Protein AF-A0A7C9QSP2-F1 (afdb_monomer)

Structure (mmCIF, N/CA/C/O backbone):
data_AF-A0A7C9QSP2-F1
#
_entry.id   AF-A0A7C9QSP2-F1
#
loop_
_atom_site.group_PDB
_atom_site.id
_atom_site.type_symbol
_atom_site.label_atom_id
_atom_site.label_alt_id
_atom_site.label_comp_id
_atom_site.label_asym_id
_atom_site.label_entity_id
_atom_site.label_seq_id
_atom_site.pdbx_PDB_ins_code
_atom_site.Cartn_x
_atom_site.Cartn_y
_atom_site.Cartn_z
_atom_site.occupancy
_atom_site.B_iso_or_equiv
_atom_site.auth_seq_id
_atom_site.auth_comp_id
_atom_site.auth_asym_id
_atom_site.auth_atom_id
_atom_site.pdbx_PDB_model_num
ATOM 1 N N . MET A 1 1 ? 51.782 12.377 -14.685 1.00 37.19 1 MET A N 1
ATOM 2 C CA . MET A 1 1 ? 50.407 12.790 -15.043 1.00 37.19 1 MET A CA 1
ATOM 3 C C . MET A 1 1 ? 49.720 11.581 -15.657 1.00 37.19 1 MET A C 1
ATOM 5 O O . MET A 1 1 ? 50.001 11.234 -16.796 1.00 37.19 1 MET A O 1
ATOM 9 N N . THR A 1 2 ? 48.961 10.832 -14.861 1.00 49.22 2 THR A N 1
ATOM 10 C CA . THR A 1 2 ? 48.316 9.584 -15.286 1.00 49.22 2 THR A CA 1
ATOM 11 C C . THR A 1 2 ? 47.031 9.912 -16.044 1.00 49.22 2 THR A C 1
ATOM 13 O O . THR A 1 2 ? 46.084 10.435 -15.470 1.00 49.22 2 THR A O 1
ATOM 16 N N . ASN A 1 3 ? 47.013 9.624 -17.348 1.00 54.44 3 ASN A N 1
ATOM 17 C CA . ASN A 1 3 ? 45.821 9.705 -18.192 1.00 54.44 3 ASN A CA 1
ATOM 18 C C . ASN A 1 3 ? 44.814 8.630 -17.755 1.00 54.44 3 ASN A C 1
ATOM 20 O O . ASN A 1 3 ? 44.816 7.510 -18.271 1.00 54.44 3 ASN A O 1
ATOM 24 N N . SER A 1 4 ? 43.969 8.940 -16.777 1.00 61.06 4 SER A N 1
ATOM 25 C CA . SER A 1 4 ? 42.828 8.107 -16.410 1.00 61.06 4 SER A CA 1
ATOM 26 C C . SER A 1 4 ? 41.816 8.147 -17.554 1.00 61.06 4 SER A C 1
ATOM 28 O O . SER A 1 4 ? 41.111 9.131 -17.734 1.00 61.06 4 SER A O 1
ATOM 30 N N . LYS A 1 5 ? 41.765 7.075 -18.358 1.00 70.81 5 LYS A N 1
ATOM 31 C CA . LYS A 1 5 ? 40.786 6.895 -19.443 1.00 70.81 5 LYS A CA 1
ATOM 32 C C . LYS A 1 5 ? 39.370 6.870 -18.842 1.00 70.81 5 LYS A C 1
ATOM 34 O O . LYS A 1 5 ? 38.995 5.845 -18.269 1.00 70.81 5 LYS A O 1
ATOM 39 N N . PRO A 1 6 ? 38.572 7.948 -18.968 1.00 68.25 6 PRO A N 1
ATOM 40 C CA . PRO A 1 6 ? 37.285 8.078 -18.272 1.00 68.25 6 PRO A CA 1
ATOM 41 C C . PRO A 1 6 ? 36.263 7.040 -18.756 1.00 68.25 6 PRO A C 1
ATOM 43 O O . PRO A 1 6 ? 35.444 6.552 -17.986 1.00 68.25 6 PRO A O 1
ATOM 46 N N . TRP A 1 7 ? 36.400 6.611 -20.012 1.00 73.25 7 TRP A N 1
ATOM 47 C CA . TRP A 1 7 ? 35.693 5.484 -20.622 1.00 73.25 7 TRP A CA 1
ATOM 48 C C . TRP A 1 7 ? 35.791 4.186 -19.805 1.00 73.25 7 TRP A C 1
ATOM 50 O O . TRP A 1 7 ? 34.812 3.457 -19.687 1.00 73.25 7 TRP A O 1
ATOM 60 N N . LEU A 1 8 ? 36.959 3.891 -19.221 1.00 76.44 8 LEU A N 1
ATOM 61 C CA . LEU A 1 8 ? 37.173 2.625 -18.519 1.00 76.44 8 LEU A CA 1
ATOM 62 C C . LEU A 1 8 ? 36.373 2.604 -17.211 1.00 76.44 8 LEU A C 1
ATOM 64 O O . LEU A 1 8 ? 35.798 1.586 -16.845 1.00 76.44 8 LEU A O 1
ATOM 68 N N . TRP A 1 9 ? 36.286 3.757 -16.548 1.00 76.94 9 TRP A N 1
ATOM 69 C CA . TRP A 1 9 ? 35.485 3.939 -15.341 1.00 76.94 9 TRP A CA 1
ATOM 70 C C . TRP A 1 9 ? 33.985 3.923 -15.629 1.00 76.94 9 TRP A C 1
ATOM 72 O O . TRP A 1 9 ? 33.235 3.368 -14.835 1.00 76.94 9 TRP A O 1
ATOM 82 N N . LEU A 1 10 ? 33.550 4.445 -16.779 1.00 75.00 10 LEU A N 1
ATOM 83 C CA . LEU A 1 10 ? 32.158 4.329 -17.227 1.00 75.00 10 LEU A CA 1
ATOM 84 C C . LEU A 1 10 ? 31.770 2.873 -17.519 1.00 75.00 10 LEU A C 1
ATOM 86 O O . LEU A 1 10 ? 30.674 2.455 -17.152 1.00 75.00 10 LEU A O 1
ATOM 90 N N . LEU A 1 11 ? 32.673 2.079 -18.102 1.00 77.62 11 LEU A N 1
ATOM 91 C CA . LEU A 1 11 ? 32.447 0.645 -18.314 1.00 77.62 11 LEU A CA 1
ATOM 92 C C . LEU A 1 11 ? 32.373 -0.129 -16.997 1.00 77.62 11 LEU A C 1
ATOM 94 O O . LEU A 1 11 ? 31.484 -0.958 -16.828 1.00 77.62 11 LEU A O 1
ATOM 98 N N . VAL A 1 12 ? 33.265 0.159 -16.049 1.00 74.94 12 VAL A N 1
ATOM 99 C CA . VAL A 1 12 ? 33.238 -0.473 -14.721 1.00 74.94 12 VAL A CA 1
ATOM 100 C C . VAL A 1 12 ? 31.977 -0.076 -13.954 1.00 74.94 12 VAL A C 1
ATOM 102 O O . VAL A 1 12 ? 31.340 -0.937 -13.355 1.00 74.94 12 VAL A O 1
ATOM 105 N N . ALA A 1 13 ? 31.575 1.196 -14.013 1.00 70.81 13 ALA A N 1
ATOM 106 C CA . ALA A 1 13 ? 30.340 1.666 -13.397 1.00 70.81 13 ALA A CA 1
ATOM 107 C C . ALA A 1 13 ? 29.108 1.005 -14.032 1.00 70.81 13 ALA A C 1
ATOM 109 O O . ALA A 1 13 ? 28.246 0.520 -13.307 1.00 70.81 13 ALA A O 1
ATOM 110 N N . SER A 1 14 ? 29.051 0.910 -15.364 1.00 72.75 14 SER A N 1
ATOM 111 C CA . SER A 1 14 ? 27.970 0.229 -16.086 1.00 72.75 14 SER A CA 1
ATOM 112 C C . SER A 1 14 ? 27.906 -1.261 -15.749 1.00 72.75 14 SER A C 1
ATOM 114 O O . SER A 1 14 ? 26.828 -1.787 -15.477 1.00 72.75 14 SER A O 1
ATOM 116 N N . LEU A 1 15 ? 29.050 -1.945 -15.693 1.00 79.81 15 LEU A N 1
ATOM 117 C CA . LEU A 1 15 ? 29.112 -3.359 -15.332 1.00 79.81 15 LEU A CA 1
ATOM 118 C C . LEU A 1 15 ? 28.679 -3.584 -13.879 1.00 79.81 15 LEU A C 1
ATOM 120 O O . LEU A 1 15 ? 27.879 -4.475 -13.614 1.00 79.81 15 LEU A O 1
ATOM 124 N N . ALA A 1 16 ? 29.149 -2.754 -12.946 1.00 74.00 16 ALA A N 1
ATOM 125 C CA . ALA A 1 16 ? 28.746 -2.823 -11.545 1.00 74.00 16 ALA A CA 1
ATOM 126 C C . ALA A 1 16 ? 27.243 -2.567 -11.378 1.00 74.00 16 ALA A C 1
ATOM 128 O O . ALA A 1 16 ? 26.588 -3.262 -10.606 1.00 74.00 16 ALA A O 1
ATOM 129 N N . PHE A 1 17 ? 26.684 -1.623 -12.138 1.00 78.31 17 PHE A N 1
ATOM 130 C CA . PHE A 1 17 ? 25.254 -1.332 -12.128 1.00 78.31 17 PHE A CA 1
ATOM 131 C C . PHE A 1 17 ? 24.435 -2.499 -12.689 1.00 78.31 17 PHE A C 1
ATOM 133 O O . PHE A 1 17 ? 23.441 -2.890 -12.086 1.00 78.31 17 PHE A O 1
ATOM 140 N N . ASN A 1 18 ? 24.889 -3.123 -13.778 1.00 80.06 18 ASN A N 1
ATOM 141 C CA . ASN A 1 18 ? 24.250 -4.310 -14.346 1.00 80.06 18 ASN A CA 1
ATOM 142 C C . ASN A 1 18 ? 24.323 -5.520 -13.406 1.00 80.06 18 ASN A C 1
ATOM 144 O O . ASN A 1 18 ? 23.332 -6.223 -13.241 1.00 80.06 18 ASN A O 1
ATOM 148 N N . VAL A 1 19 ? 25.459 -5.747 -12.739 1.00 78.19 19 VAL A N 1
ATOM 149 C CA . VAL A 1 19 ? 25.600 -6.819 -11.738 1.00 78.19 19 VAL A CA 1
ATOM 150 C C . VAL A 1 19 ? 24.740 -6.531 -10.508 1.00 78.19 19 VAL A C 1
ATOM 152 O O . VAL A 1 19 ? 24.109 -7.442 -9.980 1.00 78.19 19 VAL A O 1
ATOM 155 N N . TYR A 1 20 ? 24.657 -5.271 -10.076 1.00 76.12 20 TYR A N 1
ATOM 156 C CA . TYR A 1 20 ? 23.794 -4.852 -8.975 1.00 76.12 20 TYR A CA 1
ATOM 157 C C . TYR A 1 20 ? 22.315 -5.076 -9.307 1.00 76.12 20 TYR A C 1
ATOM 159 O O . TYR A 1 20 ? 21.611 -5.725 -8.538 1.00 76.12 20 TYR A O 1
ATOM 167 N N . PHE A 1 21 ? 21.856 -4.630 -10.479 1.00 72.31 21 PHE A N 1
ATOM 168 C CA . PHE A 1 21 ? 20.492 -4.884 -10.941 1.00 72.31 21 PHE A CA 1
ATOM 169 C C . PHE A 1 21 ? 20.228 -6.378 -11.135 1.00 72.31 21 PHE A C 1
ATOM 171 O O . PHE A 1 21 ? 19.206 -6.873 -10.670 1.00 72.31 21 PHE A O 1
ATOM 178 N N . GLY A 1 22 ? 21.169 -7.120 -11.719 1.00 67.50 22 GLY A N 1
ATOM 179 C CA . GLY A 1 22 ? 21.087 -8.572 -11.862 1.00 67.50 22 GLY A CA 1
ATOM 180 C C . GLY A 1 22 ? 20.987 -9.300 -10.520 1.00 67.50 22 GLY A C 1
ATOM 181 O O . GLY A 1 22 ? 20.214 -10.245 -10.396 1.00 67.50 22 GLY A O 1
ATOM 182 N N . ALA A 1 23 ? 21.695 -8.839 -9.487 1.00 65.75 23 ALA A N 1
ATOM 183 C CA . ALA A 1 23 ? 21.629 -9.400 -8.139 1.00 65.75 23 ALA A CA 1
ATOM 184 C C . ALA A 1 23 ? 20.333 -9.024 -7.403 1.00 65.75 23 ALA A C 1
ATOM 186 O O . ALA A 1 23 ? 19.737 -9.872 -6.740 1.00 65.75 23 ALA A O 1
ATOM 187 N N . VAL A 1 24 ? 19.851 -7.785 -7.535 1.00 64.25 24 VAL A N 1
ATOM 188 C CA . VAL A 1 24 ? 18.575 -7.342 -6.943 1.00 64.25 24 VAL A CA 1
ATOM 189 C C . VAL A 1 24 ? 17.394 -8.064 -7.597 1.00 64.25 24 VAL A C 1
ATOM 191 O O . VAL A 1 24 ? 16.542 -8.614 -6.906 1.00 64.25 24 VAL A O 1
ATOM 194 N N . VAL A 1 25 ? 17.376 -8.148 -8.927 1.00 63.84 25 VAL A N 1
ATOM 195 C CA . VAL A 1 25 ? 16.364 -8.902 -9.680 1.00 63.84 25 VAL A CA 1
ATOM 196 C C . VAL A 1 25 ? 16.504 -10.395 -9.396 1.00 63.84 25 VAL A C 1
ATOM 198 O O . VAL A 1 25 ? 15.514 -11.054 -9.104 1.00 63.84 25 VAL A O 1
ATOM 201 N N . GLY A 1 26 ? 17.720 -10.939 -9.389 1.00 56.12 26 GLY A N 1
ATOM 202 C CA . GLY A 1 26 ? 17.955 -12.354 -9.119 1.00 56.12 26 GLY A CA 1
ATOM 203 C C . GLY A 1 26 ? 17.517 -12.781 -7.717 1.00 56.12 26 GLY A C 1
ATOM 204 O O . GLY A 1 26 ? 16.875 -13.815 -7.563 1.00 56.12 26 GLY A O 1
ATOM 205 N N . THR A 1 27 ? 17.766 -11.960 -6.697 1.00 57.66 27 THR A N 1
ATOM 206 C CA . THR A 1 27 ? 17.276 -12.222 -5.331 1.00 57.66 27 THR A CA 1
ATOM 207 C C . THR A 1 27 ? 15.760 -12.074 -5.194 1.00 57.66 27 THR A C 1
ATOM 209 O O . THR A 1 27 ? 15.172 -12.692 -4.305 1.00 57.66 27 THR A O 1
ATOM 212 N N . HIS A 1 28 ? 15.114 -11.314 -6.081 1.00 51.81 28 HIS A N 1
ATOM 213 C CA . HIS A 1 28 ? 13.660 -11.184 -6.115 1.00 51.81 28 HIS A CA 1
ATOM 214 C C . HIS A 1 28 ? 12.978 -12.310 -6.917 1.00 51.81 28 HIS A C 1
ATOM 216 O O . HIS A 1 28 ? 11.930 -12.795 -6.504 1.00 51.81 28 HIS A O 1
ATOM 222 N N . PHE A 1 29 ? 13.588 -12.769 -8.018 1.00 49.41 29 PHE A N 1
ATOM 223 C CA . PHE A 1 29 ? 13.000 -13.737 -8.956 1.00 49.41 29 PHE A CA 1
ATOM 224 C C . PHE A 1 29 ? 13.421 -15.197 -8.734 1.00 49.41 29 PHE A C 1
ATOM 226 O O . PHE A 1 29 ? 12.628 -16.089 -9.019 1.00 49.41 29 PHE A O 1
ATOM 233 N N . PHE A 1 30 ? 14.628 -15.480 -8.227 1.00 45.19 30 PHE A N 1
ATOM 234 C CA . PHE A 1 30 ? 15.082 -16.858 -7.952 1.00 45.19 30 PHE A CA 1
ATOM 235 C C . PHE A 1 30 ? 14.749 -17.336 -6.533 1.00 45.19 30 PHE A C 1
ATOM 237 O O . PHE A 1 30 ? 15.264 -18.354 -6.071 1.00 45.19 30 PHE A O 1
ATOM 244 N N . ARG A 1 31 ? 13.856 -16.629 -5.833 1.00 44.56 31 ARG A N 1
ATOM 245 C CA . ARG A 1 31 ? 13.230 -17.147 -4.618 1.00 44.56 31 ARG A CA 1
ATOM 246 C C . ARG A 1 31 ? 12.222 -18.222 -5.053 1.00 44.56 31 ARG A C 1
ATOM 248 O O . ARG A 1 31 ? 11.157 -17.910 -5.566 1.00 44.56 31 ARG A O 1
ATOM 255 N N . ASP A 1 32 ? 12.646 -19.477 -4.934 1.00 38.16 32 ASP A N 1
ATOM 256 C CA . ASP A 1 32 ? 11.995 -20.696 -5.433 1.00 38.16 32 ASP A CA 1
ATOM 257 C C . ASP A 1 32 ? 10.453 -20.708 -5.236 1.00 38.16 32 ASP A C 1
ATOM 259 O O . ASP A 1 32 ? 9.990 -20.597 -4.096 1.00 38.16 32 ASP A O 1
ATOM 263 N N . PRO A 1 33 ? 9.629 -20.866 -6.297 1.00 43.41 33 PRO A N 1
ATOM 264 C CA . PRO A 1 33 ? 8.162 -20.874 -6.198 1.00 43.41 33 PRO A CA 1
ATOM 265 C C . PRO A 1 33 ? 7.555 -22.143 -5.569 1.00 43.41 33 PRO A C 1
ATOM 267 O O . PRO A 1 33 ? 6.335 -22.281 -5.530 1.00 43.41 33 PRO A O 1
ATOM 270 N N . ARG A 1 34 ? 8.364 -23.119 -5.133 1.00 38.72 34 ARG A N 1
ATOM 271 C CA . ARG A 1 34 ? 7.902 -24.489 -4.819 1.00 38.72 34 ARG A CA 1
ATOM 272 C C . ARG A 1 34 ? 7.657 -24.798 -3.335 1.00 38.72 34 ARG A C 1
ATOM 274 O O . ARG A 1 34 ? 7.706 -25.959 -2.935 1.00 38.72 34 ARG A O 1
ATOM 281 N N . GLY A 1 35 ? 7.361 -23.799 -2.509 1.00 36.75 35 GLY A N 1
ATOM 282 C CA . GLY A 1 35 ? 6.969 -24.011 -1.110 1.00 36.75 35 GLY A CA 1
ATOM 283 C C . GLY A 1 35 ? 5.470 -23.775 -0.886 1.00 36.75 35 GLY A C 1
ATOM 284 O O . GLY A 1 35 ? 4.994 -22.703 -1.252 1.00 36.75 35 GLY A O 1
ATOM 285 N N . PRO A 1 36 ? 4.715 -24.684 -0.237 1.00 37.38 36 PRO A N 1
ATOM 286 C CA . PRO A 1 36 ? 3.312 -24.472 0.130 1.00 37.38 36 PRO A CA 1
ATOM 287 C C . PRO A 1 36 ? 3.198 -23.581 1.382 1.00 37.38 36 PRO A C 1
ATOM 289 O O . PRO A 1 36 ? 2.581 -23.950 2.378 1.00 37.38 36 PRO A O 1
ATOM 292 N N . GLY A 1 37 ? 3.860 -22.425 1.367 1.00 38.94 37 GLY A N 1
ATOM 293 C CA . GLY A 1 37 ? 3.843 -21.453 2.455 1.00 38.94 37 GLY A CA 1
ATOM 294 C C . GLY A 1 37 ? 3.273 -20.119 1.975 1.00 38.94 37 GLY A C 1
ATOM 295 O O . GLY A 1 37 ? 3.511 -19.759 0.822 1.00 38.94 37 GLY A O 1
ATOM 296 N N . PRO A 1 38 ? 2.560 -19.365 2.831 1.00 39.94 38 PRO A N 1
ATOM 297 C CA . PRO A 1 38 ? 2.087 -18.017 2.531 1.00 39.94 38 PRO A CA 1
ATOM 298 C C . PRO A 1 38 ? 3.289 -17.061 2.512 1.00 39.94 38 PRO A C 1
ATOM 300 O O . PRO A 1 38 ? 3.543 -16.301 3.442 1.00 39.94 38 PRO A O 1
ATOM 303 N N . GLY A 1 39 ? 4.123 -17.175 1.483 1.00 35.59 39 GLY A N 1
ATOM 304 C CA . GLY A 1 39 ? 5.103 -16.158 1.141 1.00 35.59 39 GLY A CA 1
ATOM 305 C C . GLY A 1 39 ? 4.388 -14.960 0.515 1.00 35.59 39 GLY A C 1
ATOM 306 O O . GLY A 1 39 ? 3.293 -15.125 -0.029 1.00 35.59 39 GLY A O 1
ATOM 307 N N . PRO A 1 40 ? 4.994 -13.763 0.551 1.00 40.00 40 PRO A N 1
ATOM 308 C CA . PRO A 1 40 ? 4.458 -12.579 -0.097 1.00 40.00 40 PRO A CA 1
ATOM 309 C C . PRO A 1 40 ? 4.635 -12.733 -1.612 1.00 40.00 40 PRO A C 1
ATOM 311 O O . PRO A 1 40 ? 5.510 -12.126 -2.223 1.00 40.00 40 PRO A O 1
ATOM 314 N N . GLY A 1 41 ? 3.821 -13.589 -2.228 1.00 39.12 41 GLY A N 1
ATOM 315 C CA . GLY A 1 41 ? 3.435 -13.374 -3.614 1.00 39.12 41 GLY A CA 1
ATOM 316 C C . GLY A 1 41 ? 2.682 -12.044 -3.713 1.00 39.12 41 GLY A C 1
ATOM 317 O O . GLY A 1 41 ? 2.375 -11.444 -2.678 1.00 39.12 41 GLY A O 1
ATOM 318 N N . PRO A 1 42 ? 2.366 -11.560 -4.922 1.00 45.19 42 PRO A N 1
ATOM 319 C CA . PRO A 1 42 ? 1.401 -10.479 -5.079 1.00 45.19 42 PRO A CA 1
ATOM 320 C C . PRO A 1 42 ? 0.103 -10.912 -4.390 1.00 45.19 42 PRO A C 1
ATOM 322 O O . PRO A 1 42 ? -0.664 -11.719 -4.917 1.00 45.19 42 PRO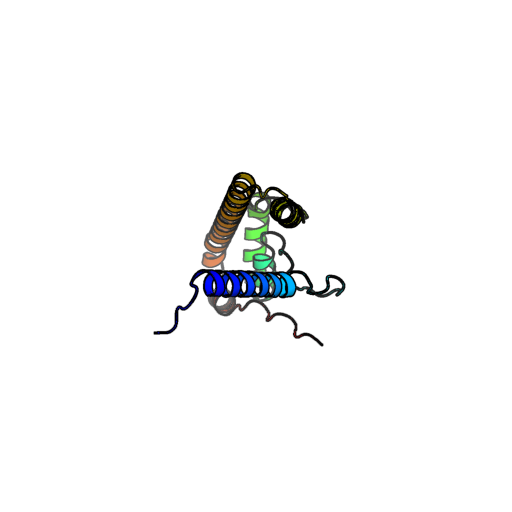 A O 1
ATOM 325 N N . GLY A 1 43 ? -0.066 -10.472 -3.141 1.00 54.16 43 GLY A N 1
ATOM 326 C CA . GLY A 1 43 ? -1.227 -10.782 -2.331 1.00 54.16 43 GLY A CA 1
ATOM 327 C C . GLY A 1 43 ? -2.434 -10.293 -3.102 1.00 54.16 43 GLY A C 1
ATOM 328 O O . GLY A 1 43 ? -2.385 -9.224 -3.711 1.00 54.16 43 GLY A O 1
ATOM 329 N N . ARG A 1 44 ? -3.493 -11.101 -3.149 1.00 60.69 44 ARG A N 1
ATOM 330 C CA . ARG A 1 44 ? -4.719 -10.677 -3.825 1.00 60.69 44 ARG A CA 1
ATOM 331 C C . ARG A 1 44 ? -5.130 -9.309 -3.258 1.00 60.69 44 ARG A C 1
ATOM 333 O O . ARG A 1 44 ? -5.034 -9.146 -2.035 1.00 60.69 44 ARG A O 1
ATOM 340 N N . PRO A 1 45 ? -5.576 -8.364 -4.103 1.00 62.78 45 PRO A N 1
ATOM 341 C CA . PRO A 1 45 ? -6.002 -7.052 -3.643 1.00 62.78 45 PRO A CA 1
ATOM 342 C C . PRO A 1 45 ? -6.958 -7.174 -2.451 1.00 62.78 45 PRO A C 1
ATOM 344 O O . PRO A 1 45 ? -7.936 -7.925 -2.493 1.00 62.78 45 PRO A O 1
ATOM 347 N N . GLY A 1 46 ? -6.621 -6.504 -1.350 1.00 66.12 46 GLY A N 1
ATOM 348 C CA . GLY A 1 46 ? -7.421 -6.530 -0.122 1.00 66.12 46 GLY A CA 1
ATOM 349 C C . GLY A 1 46 ? -7.222 -7.721 0.833 1.00 66.12 46 GLY A C 1
ATOM 350 O O . GLY A 1 46 ? -7.819 -7.703 1.908 1.00 66.12 46 GLY A O 1
ATOM 351 N N . MET A 1 47 ? -6.348 -8.699 0.547 1.00 73.56 47 MET A N 1
ATOM 352 C CA . MET A 1 47 ? -6.004 -9.768 1.516 1.00 73.56 47 MET A CA 1
ATOM 353 C C . MET A 1 47 ? -5.441 -9.223 2.827 1.00 73.56 47 MET A C 1
ATOM 355 O O . MET A 1 47 ? -5.736 -9.759 3.887 1.00 73.56 47 MET A O 1
ATOM 359 N N . MET A 1 48 ? -4.720 -8.102 2.772 1.00 75.19 48 MET A N 1
ATOM 360 C CA . MET A 1 48 ? -4.212 -7.425 3.966 1.00 75.19 48 MET A CA 1
ATOM 361 C C . MET A 1 48 ? -5.333 -7.055 4.954 1.00 75.19 48 MET A C 1
ATOM 363 O O . MET A 1 48 ? -5.111 -7.082 6.159 1.00 75.19 48 MET A O 1
ATOM 367 N N . ILE A 1 49 ? -6.546 -6.746 4.475 1.00 79.44 49 ILE A N 1
ATOM 368 C CA . ILE A 1 49 ? -7.690 -6.450 5.352 1.00 79.44 49 ILE A CA 1
ATOM 369 C C . ILE A 1 49 ? -8.191 -7.719 6.050 1.00 79.44 49 ILE A C 1
ATOM 371 O O . ILE A 1 49 ? -8.567 -7.673 7.223 1.00 79.44 49 ILE A O 1
ATOM 375 N N . LEU A 1 50 ? -8.173 -8.855 5.352 1.00 80.19 50 LEU A N 1
ATOM 376 C CA . LEU A 1 50 ? -8.525 -10.148 5.934 1.00 80.19 50 LEU A CA 1
ATOM 377 C C . LEU A 1 50 ? -7.474 -10.588 6.964 1.00 80.19 50 LEU A C 1
ATOM 379 O O . LEU A 1 50 ? -7.855 -10.964 8.071 1.00 80.19 50 LEU A O 1
ATOM 383 N N . ASP A 1 51 ? -6.184 -10.413 6.669 1.00 79.56 51 ASP A N 1
ATOM 384 C CA . ASP A 1 51 ? -5.082 -10.677 7.607 1.00 79.56 51 ASP A CA 1
ATOM 385 C C . ASP A 1 51 ? -5.182 -9.784 8.862 1.00 79.56 51 ASP A C 1
ATOM 387 O O . ASP A 1 51 ? -4.984 -10.230 9.995 1.00 79.56 51 ASP A O 1
ATOM 391 N N . MET A 1 52 ? -5.555 -8.511 8.690 1.00 79.50 52 MET A N 1
ATOM 392 C CA . MET A 1 52 ? -5.848 -7.608 9.808 1.00 79.50 52 MET A CA 1
ATOM 393 C C . MET A 1 52 ? -7.025 -8.114 10.648 1.00 79.50 52 MET A C 1
ATOM 395 O O . MET A 1 52 ? -6.947 -8.092 11.880 1.00 79.50 52 MET A O 1
ATOM 399 N N . ALA A 1 53 ? -8.089 -8.607 10.005 1.00 83.06 53 ALA A N 1
ATOM 400 C CA . ALA A 1 53 ? -9.263 -9.148 10.683 1.00 83.06 53 ALA A CA 1
ATOM 401 C C . ALA A 1 53 ? -8.947 -10.380 11.542 1.00 83.06 53 ALA A C 1
ATOM 403 O O . ALA A 1 53 ? -9.573 -10.556 12.584 1.00 83.06 53 ALA A O 1
ATOM 404 N N . GLU A 1 54 ? -7.972 -11.206 11.162 1.00 82.06 54 GLU A N 1
ATOM 405 C CA . GLU A 1 54 ? -7.540 -12.360 11.966 1.00 82.06 54 GLU A CA 1
ATOM 406 C C . GLU A 1 54 ? -6.872 -11.958 13.289 1.00 82.06 54 GLU A C 1
ATOM 408 O O . GLU A 1 54 ? -6.959 -12.683 14.278 1.00 82.06 54 GLU A O 1
ATOM 413 N N . SER A 1 55 ? -6.239 -10.782 13.340 1.00 78.81 55 SER A N 1
ATOM 414 C CA . SER A 1 55 ? -5.582 -10.277 14.556 1.00 78.81 55 SER A CA 1
ATOM 415 C C . SER A 1 55 ? -6.537 -9.594 15.552 1.00 78.81 55 SER A C 1
ATOM 417 O O . SER A 1 55 ? -6.145 -9.249 16.679 1.00 78.81 55 SER A O 1
ATOM 419 N N . LEU A 1 56 ? -7.798 -9.398 15.153 1.00 83.94 56 LEU A N 1
ATOM 420 C CA . LEU A 1 56 ? -8.793 -8.643 15.906 1.00 83.94 56 LEU A CA 1
ATOM 421 C C . LEU A 1 56 ? -9.683 -9.519 16.796 1.00 83.94 56 LEU A C 1
ATOM 423 O O . LEU A 1 56 ? -9.924 -10.686 16.491 1.00 83.94 56 LEU A O 1
ATOM 427 N N . PRO A 1 57 ? -10.233 -8.956 17.889 1.00 84.31 57 PRO A N 1
ATOM 428 C CA . PRO A 1 57 ? -11.339 -9.581 18.606 1.00 84.31 57 PRO A CA 1
ATOM 429 C C . PRO A 1 57 ? -12.519 -9.842 17.661 1.00 84.31 57 PRO A C 1
ATOM 431 O O . PRO A 1 57 ? -12.857 -8.989 16.844 1.00 84.31 57 PRO A O 1
ATOM 434 N N . GLU A 1 58 ? -13.192 -10.985 17.803 1.00 87.25 58 GLU A N 1
ATOM 435 C CA . GLU A 1 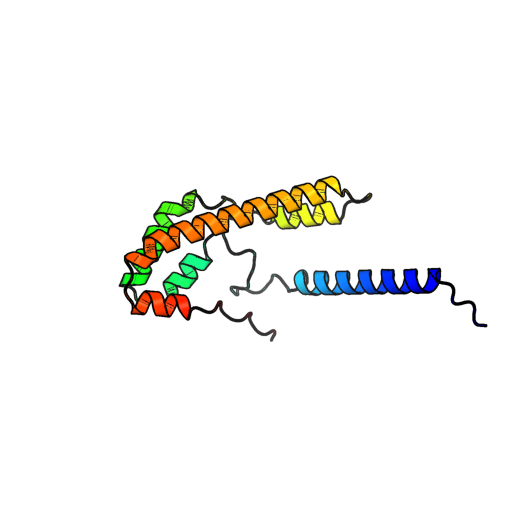58 ? -14.237 -11.433 16.866 1.00 87.25 58 GLU A CA 1
ATOM 436 C C . GLU A 1 58 ? -15.345 -10.392 16.560 1.00 87.25 58 GLU A C 1
ATOM 438 O O . GLU A 1 58 ? -15.758 -10.288 15.403 1.00 87.25 58 GLU A O 1
ATOM 443 N N . PRO A 1 59 ? -15.829 -9.571 17.518 1.00 85.94 59 PRO A N 1
ATOM 444 C CA . PRO A 1 59 ? -16.786 -8.504 17.213 1.00 85.94 59 PRO A CA 1
ATOM 445 C C . PRO A 1 59 ? -16.236 -7.453 16.239 1.00 85.94 59 PRO A C 1
ATOM 447 O O . PRO A 1 59 ? -16.933 -7.063 15.305 1.00 85.94 59 PRO A O 1
ATOM 450 N N . ASP A 1 60 ? -14.983 -7.044 16.432 1.00 86.50 60 ASP A N 1
ATOM 451 C CA . ASP A 1 60 ? -14.296 -6.042 15.618 1.00 86.50 60 ASP A CA 1
ATOM 452 C C . ASP A 1 60 ? -13.850 -6.631 14.269 1.00 86.50 60 ASP A C 1
ATOM 454 O O . ASP A 1 60 ? -13.965 -5.982 13.229 1.00 86.50 60 ASP A O 1
ATOM 458 N N . ALA A 1 61 ? -13.423 -7.897 14.264 1.00 88.19 61 ALA A N 1
ATOM 459 C CA . ALA A 1 61 ? -13.106 -8.643 13.052 1.00 88.19 61 ALA A CA 1
ATOM 460 C C . ALA A 1 61 ? -14.319 -8.732 12.114 1.00 88.19 61 ALA A C 1
ATOM 462 O O . ALA A 1 61 ? -14.184 -8.531 10.908 1.00 88.19 61 ALA A O 1
ATOM 463 N N . ARG A 1 62 ? -15.526 -8.975 12.649 1.00 90.19 62 ARG A N 1
ATOM 464 C CA . ARG A 1 62 ? -16.763 -8.985 11.850 1.00 90.19 62 ARG A CA 1
ATOM 465 C C . ARG A 1 62 ? -17.064 -7.634 11.209 1.00 90.19 62 ARG A C 1
ATOM 467 O O . ARG A 1 62 ? -17.474 -7.618 10.053 1.00 90.19 62 ARG A O 1
ATOM 474 N N . ILE A 1 63 ? -16.844 -6.529 11.923 1.00 90.06 63 ILE A N 1
ATOM 475 C CA . ILE A 1 63 ? -17.031 -5.173 11.382 1.00 90.06 63 ILE A CA 1
ATOM 476 C C . ILE A 1 63 ? -16.104 -4.961 10.184 1.00 90.06 63 ILE A C 1
ATOM 478 O O . ILE A 1 63 ? -16.555 -4.525 9.125 1.00 90.06 63 ILE A O 1
ATOM 482 N N . LEU A 1 64 ? -14.827 -5.325 10.331 1.00 88.12 64 LEU A N 1
ATOM 483 C CA . LEU A 1 64 ? -13.840 -5.172 9.268 1.00 8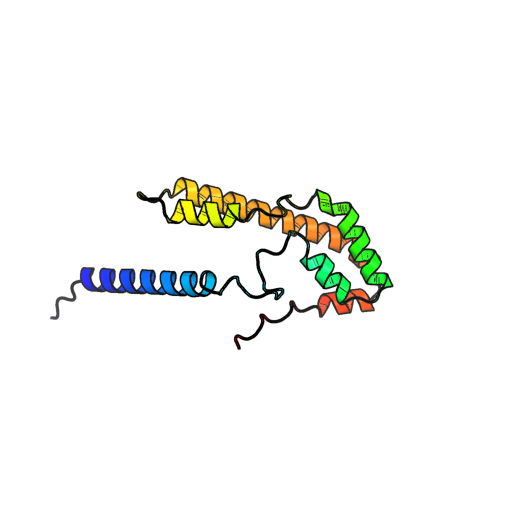8.12 64 LEU A CA 1
ATOM 484 C C . LEU A 1 64 ? -14.137 -6.084 8.06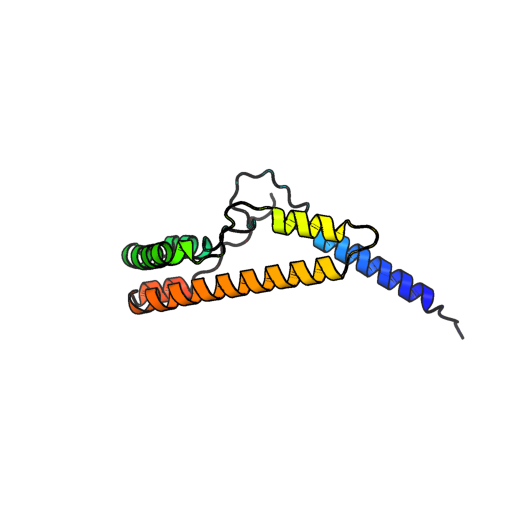5 1.00 88.12 64 LEU A C 1
ATOM 486 O O . LEU A 1 64 ? -14.086 -5.624 6.927 1.00 88.12 64 LEU A O 1
ATOM 490 N N . ARG A 1 65 ? -14.523 -7.347 8.300 1.00 87.62 65 ARG A N 1
A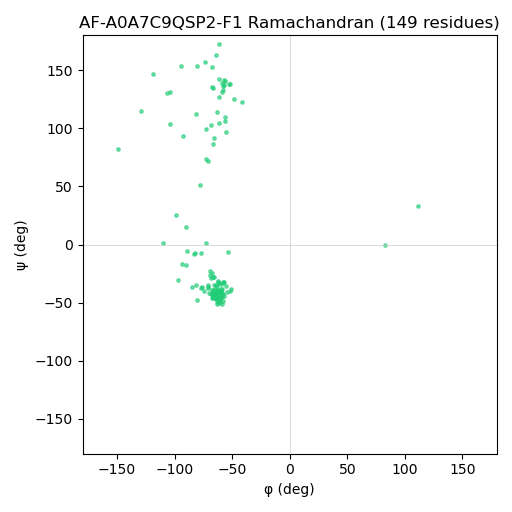TOM 491 C CA . ARG A 1 65 ? -14.926 -8.287 7.236 1.00 87.62 65 ARG A CA 1
ATOM 492 C C . ARG A 1 65 ? -16.174 -7.813 6.489 1.00 87.62 65 ARG A C 1
ATOM 494 O O . ARG A 1 65 ? -16.218 -7.913 5.271 1.00 87.62 65 ARG A O 1
ATOM 501 N N . GLN A 1 66 ? -17.178 -7.278 7.186 1.00 90.81 66 GLN A N 1
ATOM 502 C CA . GLN A 1 66 ? -18.387 -6.749 6.543 1.00 90.81 66 GLN A CA 1
ATOM 503 C C . GLN A 1 66 ? -18.086 -5.528 5.673 1.00 90.81 66 GLN A C 1
ATOM 505 O O . GLN A 1 66 ? -18.585 -5.443 4.553 1.00 90.81 66 GLN A O 1
ATOM 510 N N . ALA A 1 67 ? -17.250 -4.610 6.165 1.00 90.19 67 ALA A N 1
ATOM 511 C CA . ALA A 1 67 ? -16.807 -3.463 5.382 1.00 90.19 67 ALA A CA 1
ATOM 512 C C . ALA A 1 67 ? -15.987 -3.912 4.158 1.00 90.19 67 ALA A C 1
ATOM 514 O O . ALA A 1 67 ? -16.208 -3.428 3.055 1.00 90.19 67 ALA A O 1
ATOM 515 N N . TYR A 1 68 ? -15.112 -4.909 4.308 1.00 89.06 68 TYR A N 1
ATOM 516 C CA . TYR A 1 68 ? -14.412 -5.510 3.172 1.00 89.06 68 TYR A CA 1
ATOM 517 C C . TYR A 1 68 ? -15.372 -6.100 2.130 1.00 89.06 68 TYR A C 1
ATOM 519 O O . TYR A 1 68 ? -15.282 -5.760 0.953 1.00 89.06 68 TYR A O 1
ATOM 527 N N . GLU A 1 69 ? -16.327 -6.935 2.546 1.00 88.44 69 GLU A N 1
ATOM 528 C CA . GLU A 1 69 ? -17.286 -7.577 1.637 1.00 88.44 69 GLU A CA 1
ATOM 529 C C . GLU A 1 69 ? -18.143 -6.570 0.858 1.00 88.44 69 GLU A C 1
ATOM 531 O O . GLU A 1 69 ? -18.462 -6.814 -0.306 1.00 88.44 69 GLU A O 1
ATOM 536 N N . ALA A 1 70 ? -18.480 -5.426 1.463 1.00 90.62 70 ALA A N 1
ATOM 537 C CA . ALA A 1 70 ? -19.232 -4.358 0.804 1.00 90.62 70 ALA A CA 1
ATOM 538 C C . ALA A 1 70 ? -18.434 -3.650 -0.308 1.00 90.62 70 ALA A C 1
ATOM 540 O O . ALA A 1 70 ? -19.018 -3.170 -1.280 1.00 90.62 70 ALA A O 1
ATOM 541 N N . HIS A 1 71 ? -17.105 -3.615 -0.188 1.00 88.44 71 HIS A N 1
ATOM 542 C CA . HIS A 1 71 ? -16.209 -2.923 -1.118 1.00 88.44 71 HIS A CA 1
ATOM 543 C C . HIS A 1 71 ? -15.362 -3.871 -1.973 1.00 88.44 71 HIS A C 1
ATOM 545 O O . HIS A 1 71 ? -14.578 -3.409 -2.800 1.00 88.44 71 HIS A O 1
ATOM 551 N N . LYS A 1 72 ? -15.526 -5.192 -1.831 1.00 84.62 72 LYS A N 1
ATOM 552 C CA . LYS A 1 72 ? -14.692 -6.189 -2.520 1.00 84.62 72 LYS A CA 1
ATOM 553 C C . LYS A 1 72 ? -14.664 -6.016 -4.042 1.00 84.62 72 LYS A C 1
ATOM 555 O O . LYS A 1 72 ? -13.620 -6.194 -4.649 1.00 84.62 72 LYS A O 1
ATOM 560 N N . SER A 1 73 ? -15.785 -5.614 -4.644 1.00 84.12 73 SER A N 1
ATOM 561 C CA . SER A 1 73 ? -15.911 -5.396 -6.092 1.00 84.12 73 SER A CA 1
ATOM 562 C C . SER A 1 73 ? -15.292 -4.081 -6.577 1.00 84.12 73 SER A C 1
ATOM 564 O O . SER A 1 73 ? -15.302 -3.806 -7.770 1.00 84.12 73 SER A O 1
ATOM 566 N N . GLN A 1 74 ? -14.845 -3.220 -5.658 1.00 84.00 74 GLN A N 1
ATOM 567 C CA . GLN A 1 74 ? -14.177 -1.953 -5.969 1.00 84.00 74 GLN A CA 1
ATOM 568 C C . GLN A 1 74 ? -12.660 -2.103 -5.984 1.00 84.00 74 GLN A C 1
ATOM 570 O O . GLN A 1 74 ? -11.967 -1.237 -6.524 1.00 84.00 74 GLN A O 1
ATOM 575 N N . PHE A 1 75 ? -12.134 -3.183 -5.398 1.00 80.69 75 PHE A N 1
ATOM 576 C CA . PHE A 1 75 ? -10.747 -3.535 -5.630 1.00 80.69 75 PHE A CA 1
ATOM 577 C C . PHE A 1 75 ? -10.556 -3.745 -7.129 1.00 80.69 75 PHE A C 1
ATOM 579 O O . PHE A 1 75 ? -11.442 -4.312 -7.771 1.00 80.69 75 PHE A O 1
ATOM 586 N N . PRO A 1 76 ? -9.439 -3.270 -7.703 1.00 71.94 76 PRO A N 1
ATOM 587 C CA . PRO A 1 76 ? -9.122 -3.585 -9.082 1.00 71.94 76 PRO A CA 1
ATOM 588 C C . PRO A 1 76 ? -9.089 -5.111 -9.204 1.00 71.94 76 PRO A C 1
ATOM 590 O O . PRO A 1 76 ? -8.191 -5.763 -8.669 1.00 71.94 76 PRO A O 1
ATOM 593 N N . ASP A 1 77 ? -10.121 -5.672 -9.834 1.00 60.38 77 ASP A N 1
ATOM 594 C CA . ASP A 1 77 ? -10.170 -7.077 -10.195 1.00 60.38 77 ASP A CA 1
ATOM 595 C C . ASP A 1 77 ? -8.933 -7.350 -11.038 1.00 60.38 77 ASP A C 1
ATOM 597 O O . ASP A 1 77 ? -8.858 -6.858 -12.154 1.00 60.38 77 ASP A O 1
ATOM 601 N N . GLU A 1 78 ? -7.980 -8.105 -10.493 1.00 51.03 78 GLU A N 1
ATOM 602 C CA . GLU A 1 78 ? -7.462 -9.302 -11.152 1.00 51.03 78 GLU A CA 1
ATOM 603 C C . GLU A 1 78 ? -7.033 -10.325 -10.093 1.00 51.03 78 GLU A C 1
ATOM 605 O O . GLU A 1 78 ? -5.850 -10.451 -9.753 1.00 51.03 78 GLU A O 1
ATOM 610 N N . PRO A 1 79 ? -7.983 -11.111 -9.555 1.00 42.84 79 PRO A N 1
ATOM 611 C CA . PRO A 1 79 ? -7.635 -12.345 -8.881 1.00 42.84 79 PRO A CA 1
ATOM 612 C C . PRO A 1 79 ? -7.047 -13.300 -9.927 1.00 42.84 79 PRO A C 1
ATOM 614 O O . PRO A 1 79 ? -7.764 -14.049 -10.582 1.00 42.84 79 PRO A O 1
ATOM 617 N N . GLY A 1 80 ? -5.722 -13.271 -10.081 1.00 42.75 80 GLY A N 1
ATOM 618 C CA . GLY A 1 80 ? -4.984 -14.319 -10.786 1.00 42.75 80 GLY A CA 1
ATOM 619 C C . GLY A 1 80 ? -4.341 -13.952 -12.116 1.00 42.75 80 GLY A C 1
ATOM 620 O O . GLY A 1 80 ? -4.209 -14.838 -12.955 1.00 42.75 80 GLY A O 1
ATOM 621 N N . GLN A 1 81 ? -3.869 -12.722 -12.316 1.00 43.06 81 GLN A N 1
ATOM 622 C CA . GLN A 1 81 ? -2.889 -12.487 -13.375 1.00 43.06 81 GLN A CA 1
ATOM 623 C C . GLN A 1 81 ? -1.484 -12.306 -12.818 1.00 43.06 81 GLN A C 1
ATOM 625 O O . GLN A 1 81 ? -1.102 -11.213 -12.402 1.00 43.06 81 GLN A O 1
ATOM 630 N N . PRO A 1 82 ? -0.642 -13.342 -12.949 1.00 50.06 82 PRO A N 1
ATOM 631 C CA . PRO A 1 82 ? 0.781 -13.121 -13.161 1.00 50.06 82 PRO A CA 1
ATOM 632 C C . PRO A 1 82 ? 1.079 -12.189 -14.357 1.00 50.06 82 PRO A C 1
ATOM 634 O O . PRO A 1 82 ? 2.227 -11.781 -14.491 1.00 50.06 82 PRO A O 1
ATOM 637 N N . ARG A 1 83 ? 0.088 -11.769 -15.170 1.00 53.50 83 ARG A N 1
ATOM 638 C CA . ARG A 1 83 ? 0.292 -10.936 -16.365 1.00 53.50 83 ARG A CA 1
ATOM 639 C C . ARG A 1 83 ? 0.968 -9.600 -16.104 1.00 53.50 83 ARG A C 1
ATOM 641 O O . ARG A 1 83 ? 1.746 -9.212 -16.950 1.00 53.50 83 ARG A O 1
ATOM 648 N N . GLY A 1 84 ? 0.782 -8.927 -14.967 1.00 61.50 84 GLY A N 1
ATOM 649 C CA . GLY A 1 84 ? 1.560 -7.705 -14.693 1.00 61.50 84 GLY A CA 1
ATOM 650 C C . GLY A 1 84 ? 3.068 -7.986 -14.606 1.00 61.50 84 GLY A C 1
ATOM 651 O O . GLY A 1 84 ? 3.888 -7.270 -15.174 1.00 61.50 84 GLY A O 1
ATOM 652 N N . PHE A 1 85 ? 3.447 -9.091 -13.956 1.00 67.00 85 PHE A N 1
ATOM 653 C CA . PHE A 1 85 ? 4.845 -9.519 -13.863 1.00 67.00 85 PHE A CA 1
ATOM 654 C C . PHE A 1 85 ? 5.353 -10.171 -15.153 1.00 67.00 85 PHE A C 1
ATOM 656 O O . PHE A 1 85 ? 6.502 -9.947 -15.520 1.00 67.00 85 PHE A O 1
ATOM 663 N N . GLU A 1 86 ? 4.527 -10.957 -15.846 1.00 72.19 86 GLU A N 1
ATOM 664 C CA . GLU A 1 86 ? 4.865 -11.573 -17.136 1.00 72.19 86 GLU A CA 1
ATOM 665 C C . GLU A 1 86 ? 5.021 -10.512 -18.225 1.00 72.19 86 GLU A C 1
ATOM 667 O O . GLU A 1 86 ? 6.027 -10.511 -18.918 1.00 72.19 86 GLU A O 1
ATOM 672 N N . ARG A 1 87 ? 4.112 -9.541 -18.304 1.00 74.81 87 ARG A N 1
ATOM 673 C CA . ARG A 1 87 ? 4.160 -8.424 -19.252 1.00 74.81 87 ARG A CA 1
ATOM 674 C C . ARG A 1 87 ? 5.320 -7.487 -18.957 1.00 74.81 87 ARG A C 1
ATOM 676 O O . ARG A 1 87 ? 6.051 -7.125 -19.870 1.00 74.81 87 ARG A O 1
ATOM 683 N N . MET A 1 88 ? 5.571 -7.166 -17.686 1.00 78.94 88 MET A N 1
ATOM 684 C CA . MET A 1 88 ? 6.783 -6.438 -17.299 1.00 78.94 88 MET A CA 1
ATOM 685 C C . MET A 1 88 ? 8.047 -7.218 -17.687 1.00 78.94 88 MET A C 1
ATOM 687 O O . MET A 1 88 ? 9.003 -6.639 -18.196 1.00 78.94 88 MET A O 1
ATOM 691 N N . ARG A 1 89 ? 8.058 -8.543 -17.497 1.00 81.25 89 ARG A N 1
ATOM 692 C CA . ARG A 1 89 ? 9.174 -9.406 -17.907 1.00 81.25 89 ARG A CA 1
ATOM 693 C C . ARG A 1 89 ? 9.351 -9.431 -19.428 1.00 81.25 89 ARG A C 1
ATOM 695 O O . ARG A 1 89 ? 10.489 -9.391 -19.879 1.00 81.25 89 ARG A O 1
ATOM 702 N N . GLU A 1 90 ? 8.269 -9.483 -20.198 1.00 85.38 90 GLU A N 1
ATOM 703 C CA . GLU A 1 90 ? 8.279 -9.420 -21.665 1.00 85.38 90 GLU A CA 1
ATOM 704 C C . GLU A 1 90 ? 8.824 -8.078 -22.165 1.00 85.38 90 GLU A C 1
ATOM 706 O O . GLU A 1 90 ? 9.710 -8.067 -23.014 1.00 85.38 90 GLU A O 1
ATOM 711 N N . ILE A 1 91 ? 8.375 -6.959 -21.585 1.00 84.69 91 ILE A N 1
ATOM 712 C CA . ILE A 1 91 ? 8.862 -5.609 -21.913 1.00 84.69 91 ILE A CA 1
ATOM 713 C C . ILE A 1 91 ? 10.362 -5.481 -21.620 1.00 84.69 91 ILE A C 1
ATOM 715 O O . ILE A 1 91 ? 11.115 -4.948 -22.431 1.00 84.69 91 ILE A O 1
ATOM 719 N N . LEU A 1 92 ? 10.816 -5.998 -20.475 1.00 85.62 92 LEU A N 1
ATOM 720 C CA . LEU A 1 92 ? 12.232 -5.980 -20.097 1.00 85.62 92 LEU A CA 1
ATOM 721 C C . LEU A 1 92 ? 13.099 -6.909 -20.960 1.00 85.62 92 LEU A C 1
ATOM 723 O O . LEU A 1 92 ? 14.299 -6.676 -21.075 1.00 85.62 92 LEU A O 1
ATOM 727 N N . ALA A 1 93 ? 12.514 -7.964 -21.530 1.00 90.50 93 ALA A N 1
ATOM 728 C CA . ALA A 1 93 ? 13.199 -8.913 -22.404 1.00 90.50 93 ALA A CA 1
ATOM 729 C C . ALA A 1 93 ? 13.162 -8.514 -23.892 1.00 90.50 93 ALA A C 1
ATOM 731 O O . ALA A 1 93 ? 13.780 -9.202 -24.706 1.00 90.50 93 ALA A O 1
ATOM 732 N N . ALA A 1 94 ? 12.446 -7.445 -24.255 1.00 89.69 94 ALA A N 1
ATOM 733 C CA . ALA A 1 94 ? 12.361 -6.962 -25.627 1.00 89.69 94 ALA A CA 1
ATOM 734 C C . ALA A 1 94 ? 13.712 -6.407 -26.114 1.00 89.69 94 ALA A C 1
ATOM 736 O O . ALA A 1 94 ? 14.378 -5.652 -25.404 1.00 89.69 94 ALA A O 1
ATOM 737 N N . ASP A 1 95 ? 14.091 -6.765 -27.344 1.00 80.94 95 ASP A N 1
ATOM 738 C CA . ASP A 1 95 ? 15.251 -6.215 -28.048 1.00 80.94 95 ASP A CA 1
ATOM 739 C C . ASP A 1 95 ? 14.827 -5.752 -29.458 1.00 80.94 95 ASP A C 1
ATOM 741 O O . ASP A 1 95 ? 14.411 -6.589 -30.270 1.00 80.94 95 ASP A O 1
ATOM 745 N N . PRO A 1 96 ? 14.880 -4.440 -29.761 1.00 89.38 96 PRO A N 1
ATOM 746 C CA . PRO A 1 96 ? 15.318 -3.355 -28.879 1.00 89.38 96 PRO A CA 1
ATOM 747 C C . PRO A 1 96 ? 14.362 -3.125 -27.700 1.00 89.38 96 PRO A C 1
ATOM 749 O O . PRO A 1 96 ? 13.164 -3.388 -27.790 1.00 89.38 96 PRO A O 1
ATOM 752 N N . PHE A 1 97 ? 14.902 -2.601 -26.598 1.00 86.06 97 PHE A N 1
ATOM 753 C CA . PHE A 1 97 ? 14.116 -2.264 -25.411 1.00 86.06 97 PHE A CA 1
ATOM 754 C C . PHE A 1 97 ? 13.052 -1.203 -25.725 1.00 86.06 97 PHE A C 1
ATOM 756 O O . PHE A 1 97 ? 13.372 -0.115 -26.214 1.00 86.06 97 PHE A O 1
ATOM 763 N N . ASP A 1 98 ? 11.798 -1.502 -25.383 1.00 91.06 98 ASP A N 1
ATOM 764 C CA . ASP A 1 98 ? 10.664 -0.597 -25.567 1.00 91.06 98 ASP A CA 1
ATOM 765 C C . ASP A 1 98 ? 10.422 0.244 -24.301 1.00 91.06 98 ASP A C 1
ATOM 767 O O . ASP A 1 98 ? 9.724 -0.152 -23.360 1.00 91.06 98 ASP A O 1
ATOM 771 N N . LEU A 1 99 ? 11.025 1.436 -24.280 1.00 88.31 99 LEU A N 1
ATOM 772 C CA . LEU A 1 99 ? 10.873 2.387 -23.179 1.00 88.31 99 LEU A CA 1
ATOM 773 C C . LEU A 1 99 ? 9.429 2.897 -23.036 1.00 88.31 99 LEU A C 1
ATOM 775 O O . LEU A 1 99 ? 8.985 3.139 -21.912 1.00 88.31 99 LEU A O 1
ATOM 779 N N . GLU A 1 100 ? 8.689 3.069 -24.133 1.00 90.94 100 GLU A N 1
ATOM 780 C CA . GLU A 1 100 ? 7.310 3.567 -24.071 1.00 90.94 100 GLU A CA 1
ATOM 781 C C . GLU A 1 100 ? 6.379 2.523 -23.451 1.00 90.94 100 GLU A C 1
ATOM 783 O O . GLU A 1 100 ? 5.570 2.859 -22.579 1.00 90.94 100 GLU A O 1
ATOM 788 N N . ALA A 1 101 ? 6.540 1.250 -23.824 1.00 86.38 101 ALA A N 1
ATOM 789 C CA . ALA A 1 101 ? 5.805 0.149 -23.213 1.00 86.38 101 ALA A CA 1
ATOM 790 C C . ALA A 1 101 ? 6.107 0.023 -21.714 1.00 86.38 101 ALA A C 1
ATOM 792 O O . ALA A 1 101 ? 5.181 -0.148 -20.918 1.00 86.38 101 ALA A O 1
ATOM 793 N N . PHE A 1 102 ? 7.373 0.182 -21.309 1.00 87.56 102 PHE A N 1
ATOM 794 C CA . PHE A 1 102 ? 7.753 0.168 -19.894 1.00 87.56 102 PHE A CA 1
ATOM 795 C C . PHE A 1 102 ? 7.083 1.293 -19.101 1.00 87.56 102 PHE A C 1
ATOM 797 O O . PHE A 1 102 ? 6.476 1.042 -18.060 1.00 87.56 102 PHE A O 1
ATOM 804 N N . LEU A 1 103 ? 7.162 2.535 -19.589 1.00 86.69 103 LEU A N 1
ATOM 805 C CA . LEU A 1 103 ? 6.566 3.690 -18.910 1.00 86.69 103 LEU A CA 1
ATOM 806 C C . LEU A 1 103 ? 5.041 3.575 -18.819 1.00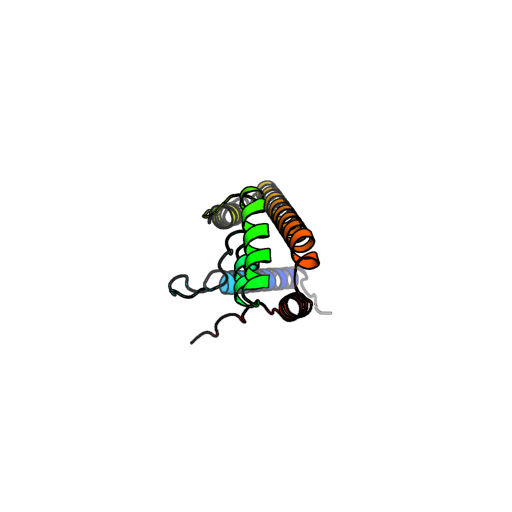 86.69 103 LEU A C 1
ATOM 808 O O . LEU A 1 103 ? 4.449 3.960 -17.808 1.00 86.69 103 LEU A O 1
ATOM 812 N N . LYS A 1 104 ? 4.403 3.016 -19.850 1.00 86.88 104 LYS A N 1
ATOM 813 C CA . LYS A 1 104 ? 2.969 2.737 -19.835 1.00 86.88 104 LYS A CA 1
ATOM 814 C C . LYS A 1 104 ? 2.613 1.718 -18.753 1.00 86.88 104 LYS A C 1
ATOM 816 O O . LYS A 1 104 ? 1.745 2.010 -17.931 1.00 86.88 104 LYS A O 1
ATOM 821 N N . GLU A 1 105 ? 3.304 0.581 -18.709 1.00 83.88 105 GLU A N 1
ATOM 822 C CA . GLU A 1 105 ? 3.054 -0.473 -17.718 1.00 83.88 105 GLU A CA 1
ATOM 823 C C . GLU A 1 105 ? 3.306 0.029 -16.283 1.00 83.88 105 GLU A C 1
ATOM 825 O O . GLU A 1 105 ? 2.513 -0.217 -15.375 1.00 83.88 105 GLU A O 1
ATOM 830 N N . GLU A 1 106 ? 4.362 0.822 -16.078 1.00 82.94 106 GLU A N 1
ATOM 831 C CA . GLU A 1 106 ? 4.660 1.468 -14.794 1.00 82.94 106 GLU A CA 1
ATOM 832 C C . GLU A 1 106 ? 3.528 2.409 -14.350 1.00 82.94 106 GLU A C 1
ATOM 834 O O . GLU A 1 106 ? 3.114 2.393 -13.185 1.00 82.94 106 GLU A O 1
ATOM 839 N N . SER A 1 107 ? 2.977 3.189 -15.285 1.00 85.00 107 SER A N 1
ATOM 840 C CA . SER A 1 107 ? 1.868 4.101 -15.003 1.00 85.00 107 SER A CA 1
ATOM 841 C C . SER A 1 107 ? 0.574 3.361 -14.642 1.00 85.00 107 SER A C 1
ATOM 843 O O . SER A 1 107 ? -0.126 3.773 -13.712 1.00 85.00 107 SER A O 1
ATOM 845 N N . GLU A 1 108 ? 0.286 2.241 -15.315 1.00 81.94 108 GLU A N 1
ATOM 846 C CA . GLU A 1 108 ? -0.864 1.375 -15.028 1.00 81.94 108 GLU A CA 1
ATOM 847 C C . GLU A 1 108 ? -0.715 0.736 -13.639 1.00 81.94 108 GLU A C 1
ATOM 849 O O . GLU A 1 108 ? -1.647 0.776 -12.828 1.00 81.94 108 GLU A O 1
ATOM 854 N N . PHE A 1 109 ? 0.483 0.247 -13.307 1.00 78.12 109 PHE A N 1
ATOM 855 C CA . PHE A 1 109 ? 0.782 -0.309 -11.989 1.00 78.12 109 PHE A CA 1
ATOM 856 C C . PHE A 1 109 ? 0.612 0.726 -10.867 1.00 78.12 109 PHE A C 1
ATOM 858 O O . PHE A 1 109 ? -0.035 0.446 -9.850 1.00 78.12 109 PHE A O 1
ATOM 865 N N . ARG A 1 110 ? 1.135 1.948 -11.048 1.00 80.81 110 ARG A N 1
ATOM 866 C CA . ARG A 1 110 ? 0.944 3.045 -10.084 1.00 80.81 110 ARG A CA 1
ATOM 867 C C . ARG A 1 110 ? -0.525 3.407 -9.911 1.00 80.81 110 ARG A C 1
ATOM 869 O O . ARG A 1 110 ? -0.967 3.597 -8.776 1.00 80.81 110 ARG A O 1
ATOM 876 N N . ALA A 1 111 ? -1.282 3.487 -11.003 1.00 83.81 111 ALA A N 1
ATOM 877 C CA . ALA A 1 111 ? -2.708 3.785 -10.953 1.00 83.81 111 ALA A CA 1
ATOM 878 C C . ALA A 1 111 ? -3.482 2.702 -10.185 1.00 83.81 111 ALA A C 1
ATOM 880 O O . ALA A 1 111 ? -4.309 3.030 -9.334 1.00 83.81 111 ALA A O 1
ATOM 881 N N . ASN A 1 112 ? -3.179 1.425 -10.424 1.00 80.69 112 ASN A N 1
ATOM 882 C CA . ASN A 1 112 ? -3.816 0.311 -9.723 1.00 80.69 112 ASN A CA 1
ATOM 883 C C . ASN A 1 112 ? -3.500 0.318 -8.223 1.00 80.69 112 ASN A C 1
ATOM 885 O O . ASN A 1 112 ? -4.426 0.231 -7.416 1.00 80.69 112 ASN A O 1
ATOM 889 N N . ARG A 1 113 ? -2.236 0.539 -7.834 1.00 80.38 113 ARG A N 1
ATOM 890 C CA . ARG A 1 113 ? -1.866 0.723 -6.419 1.00 80.38 113 ARG A CA 1
ATOM 891 C C . ARG A 1 113 ? -2.603 1.886 -5.762 1.00 80.38 113 ARG A C 1
ATOM 893 O O . ARG A 1 113 ? -3.024 1.772 -4.614 1.00 80.38 113 ARG A O 1
ATOM 900 N N . ALA A 1 114 ? -2.727 3.017 -6.456 1.00 84.38 114 ALA A N 1
ATOM 901 C CA . ALA A 1 114 ? -3.414 4.185 -5.916 1.00 84.38 114 ALA A CA 1
ATOM 902 C C . ALA A 1 114 ? -4.906 3.900 -5.677 1.00 84.38 114 ALA A C 1
ATOM 904 O O . ALA A 1 114 ? -5.439 4.275 -4.633 1.00 84.38 114 ALA A O 1
ATOM 905 N N . ARG A 1 115 ? -5.564 3.193 -6.607 1.00 84.25 115 ARG A N 1
ATOM 906 C CA . ARG A 1 115 ? -6.961 2.754 -6.451 1.00 84.25 115 ARG A CA 1
ATOM 907 C C . ARG A 1 115 ? -7.120 1.781 -5.290 1.00 84.25 115 ARG A C 1
ATOM 909 O O . ARG A 1 115 ? -8.008 1.975 -4.469 1.00 84.25 115 ARG A O 1
ATOM 916 N N . GLU A 1 116 ? -6.246 0.782 -5.187 1.00 82.94 116 GLU A N 1
ATOM 917 C CA . GLU A 1 116 ? -6.264 -0.168 -4.072 1.00 82.94 116 GLU A CA 1
ATOM 918 C C . GLU A 1 116 ? -6.113 0.552 -2.724 1.00 82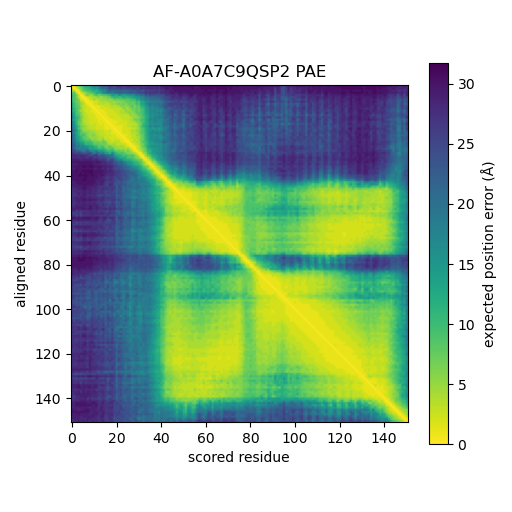.94 116 GLU A C 1
ATOM 920 O O . GLU A 1 116 ? -6.925 0.352 -1.821 1.00 82.94 116 GLU A O 1
ATOM 925 N N . GLY A 1 117 ? -5.134 1.455 -2.605 1.00 84.31 117 GLY A N 1
ATOM 926 C CA . GLY A 1 117 ? -4.939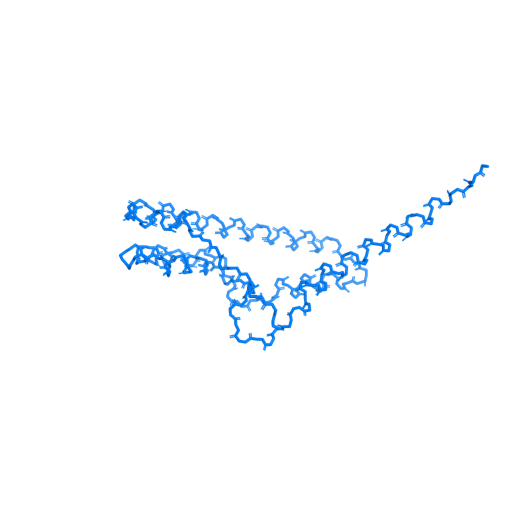 2.255 -1.396 1.00 84.31 117 GLY A CA 1
ATOM 927 C C . GLY A 1 117 ? -6.158 3.113 -1.040 1.00 84.31 117 GLY A C 1
ATOM 928 O O . GLY A 1 117 ? -6.505 3.220 0.136 1.00 84.31 117 GLY A O 1
ATOM 929 N N . ALA A 1 118 ? -6.841 3.680 -2.039 1.00 89.38 118 ALA A N 1
ATOM 930 C CA . ALA A 1 118 ? -8.066 4.446 -1.825 1.00 89.38 118 ALA A CA 1
ATOM 931 C C . ALA A 1 118 ? -9.207 3.571 -1.280 1.00 89.38 118 ALA A C 1
ATOM 933 O O . ALA A 1 118 ? -9.840 3.949 -0.297 1.00 89.38 118 ALA A O 1
ATOM 934 N N . VAL A 1 119 ? -9.422 2.384 -1.857 1.00 88.19 119 VAL A N 1
ATOM 935 C CA . VAL A 1 119 ? -10.458 1.435 -1.410 1.00 88.19 119 VAL A CA 1
ATOM 936 C C . VAL A 1 119 ? -10.192 0.966 0.021 1.00 88.19 119 VAL A C 1
ATOM 938 O O . VAL A 1 119 ? -11.098 0.977 0.854 1.00 88.19 119 VAL A O 1
ATOM 941 N N . ILE A 1 120 ? -8.940 0.623 0.346 1.00 87.06 120 ILE A N 1
ATOM 942 C CA . ILE A 1 120 ? -8.541 0.267 1.716 1.00 87.06 120 ILE A CA 1
ATOM 943 C C . ILE A 1 120 ? -8.817 1.432 2.675 1.00 87.06 120 ILE A C 1
ATOM 945 O O . ILE A 1 120 ? -9.377 1.226 3.752 1.00 87.06 120 ILE A O 1
ATOM 949 N N . GLY A 1 121 ? -8.460 2.658 2.280 1.00 87.56 121 GLY A N 1
ATOM 950 C CA . GLY A 1 121 ? -8.733 3.865 3.057 1.00 87.56 121 GLY A CA 1
ATOM 951 C C . GLY A 1 121 ? -10.221 4.044 3.359 1.00 87.56 121 GLY A C 1
ATOM 952 O O . GLY A 1 121 ? -10.578 4.314 4.506 1.00 87.56 121 GLY A O 1
ATOM 953 N N . THR A 1 122 ? -11.090 3.825 2.369 1.00 91.19 122 THR A N 1
ATOM 954 C CA . THR A 1 122 ? -12.550 3.862 2.539 1.00 91.19 122 THR A CA 1
ATOM 955 C C . THR A 1 122 ? -13.034 2.801 3.525 1.00 91.19 122 THR A C 1
ATOM 957 O O . THR A 1 122 ? -13.740 3.134 4.474 1.00 91.19 122 THR A O 1
ATOM 960 N N . ILE A 1 123 ? -12.600 1.547 3.370 1.00 89.56 123 ILE A N 1
ATOM 961 C CA . ILE A 1 123 ? -12.992 0.447 4.266 1.00 89.56 123 ILE A CA 1
ATOM 962 C C . ILE A 1 123 ? -12.600 0.757 5.716 1.00 89.56 123 ILE A C 1
ATOM 964 O O . ILE A 1 123 ? -13.408 0.591 6.632 1.00 89.56 123 ILE A O 1
ATOM 968 N N . LEU A 1 124 ? -11.377 1.245 5.940 1.00 89.00 124 LEU A N 1
ATOM 969 C CA . LEU A 1 124 ? -10.918 1.613 7.279 1.00 89.00 124 LEU A CA 1
ATOM 970 C C . LEU A 1 124 ? -11.691 2.815 7.835 1.00 89.00 124 LEU A C 1
ATOM 972 O O . LEU A 1 124 ? -12.060 2.799 9.008 1.00 89.00 124 LEU A O 1
ATOM 976 N N . ALA A 1 125 ? -11.984 3.827 7.017 1.00 90.31 125 ALA A N 1
ATOM 977 C CA . ALA A 1 125 ? -12.777 4.980 7.439 1.00 90.31 125 ALA A CA 1
ATOM 978 C C . ALA A 1 125 ? -14.198 4.586 7.882 1.00 90.31 125 ALA A C 1
ATOM 980 O O . ALA A 1 125 ? -14.735 5.185 8.813 1.00 90.31 125 ALA A O 1
ATOM 981 N N . GLU A 1 126 ? -14.790 3.556 7.271 1.00 90.00 126 GLU A N 1
ATOM 982 C CA . GLU A 1 126 ? -16.106 3.036 7.654 1.00 90.00 126 GLU A CA 1
ATOM 983 C C . GLU A 1 126 ? -16.077 2.080 8.853 1.00 90.00 126 GLU A C 1
ATOM 985 O O . GLU A 1 126 ? -17.031 2.045 9.642 1.00 90.00 126 GLU A O 1
ATOM 990 N N . ALA A 1 127 ? -15.015 1.282 8.980 1.00 89.56 127 ALA A N 1
ATOM 991 C CA . ALA A 1 127 ? -14.878 0.276 10.028 1.00 89.56 127 ALA A CA 1
ATOM 992 C C . ALA A 1 127 ? -14.423 0.889 11.361 1.00 89.56 127 ALA A C 1
ATOM 994 O O . ALA A 1 127 ? -15.043 0.635 12.394 1.00 89.56 127 ALA A O 1
ATOM 995 N N . LEU A 1 128 ? -13.387 1.740 11.352 1.00 90.31 128 LEU A N 1
ATOM 996 C CA . LEU A 1 128 ? -12.756 2.277 12.567 1.00 90.31 128 LEU A CA 1
ATOM 997 C C . LEU A 1 128 ? -13.732 2.965 13.543 1.00 90.31 128 LEU A C 1
ATOM 999 O O . LEU A 1 128 ? -13.582 2.742 14.746 1.00 90.31 128 LEU A O 1
ATOM 1003 N N . PRO A 1 129 ? -14.734 3.759 13.109 1.00 91.75 129 PRO A N 1
ATOM 1004 C CA . PRO A 1 129 ? -15.688 4.389 14.026 1.00 91.75 129 PRO A CA 1
ATOM 1005 C C . PRO A 1 129 ? -16.616 3.397 14.741 1.00 91.75 129 PRO A C 1
ATOM 1007 O O . PRO A 1 129 ? -17.141 3.712 15.805 1.00 91.75 129 PRO A O 1
ATOM 1010 N N . LYS A 1 130 ? -16.836 2.216 14.151 1.00 90.44 130 LYS A N 1
ATOM 1011 C CA . LYS A 1 130 ? -17.721 1.165 14.680 1.00 90.44 130 LYS A CA 1
ATOM 1012 C C . LYS A 1 130 ? -16.974 0.191 15.596 1.00 90.44 130 LYS A C 1
ATOM 1014 O O . LYS A 1 130 ? -17.609 -0.543 16.347 1.00 90.44 130 LYS A O 1
ATOM 1019 N N . MET A 1 131 ? -15.644 0.176 15.522 1.00 89.56 131 MET A N 1
ATOM 1020 C CA . MET A 1 131 ? -14.786 -0.718 16.296 1.00 89.56 131 MET A CA 1
ATOM 1021 C C . MET A 1 131 ? -14.559 -0.223 17.724 1.00 89.56 131 MET A C 1
ATOM 1023 O O . MET A 1 131 ? -14.549 0.978 18.015 1.00 89.56 131 MET A O 1
ATOM 1027 N N . SER A 1 132 ? -14.286 -1.167 18.620 1.00 88.69 132 SER A N 1
ATOM 1028 C CA . SER A 1 132 ? -13.891 -0.862 19.991 1.00 88.69 132 SER A CA 1
ATOM 1029 C C . SER A 1 132 ? -12.543 -0.117 20.058 1.00 88.69 132 SER A C 1
ATOM 1031 O O . SER A 1 132 ? -11.742 -0.104 19.117 1.00 88.69 132 SER A O 1
ATOM 1033 N N . ALA A 1 133 ? -12.249 0.520 21.198 1.00 88.50 133 ALA A N 1
ATOM 1034 C CA . ALA A 1 133 ? -10.925 1.107 21.434 1.00 88.50 133 ALA A CA 1
ATOM 1035 C C . ALA A 1 133 ? -9.809 0.040 21.433 1.00 88.50 133 ALA A C 1
ATOM 1037 O O . ALA A 1 133 ? -8.701 0.319 20.975 1.00 88.50 133 ALA A O 1
ATOM 1038 N N . GLU A 1 134 ? -10.109 -1.183 21.887 1.00 84.88 134 GLU A N 1
ATOM 1039 C CA . GLU A 1 134 ? -9.177 -2.314 21.840 1.00 84.88 134 GLU A CA 1
ATOM 1040 C C . GLU A 1 134 ? -8.905 -2.756 20.396 1.00 84.88 134 GLU A C 1
ATOM 1042 O O . GLU A 1 134 ? -7.746 -2.906 20.015 1.00 84.88 134 GLU A O 1
ATOM 1047 N N . GLY A 1 135 ? -9.946 -2.891 19.570 1.00 84.94 135 GLY A N 1
ATOM 1048 C CA . GLY A 1 135 ? -9.819 -3.253 18.157 1.00 84.94 135 GLY A CA 1
ATOM 1049 C C . GLY A 1 135 ? -8.995 -2.240 17.365 1.00 84.94 135 GLY A C 1
ATOM 1050 O O . GLY A 1 135 ? -8.097 -2.615 16.614 1.00 84.94 135 GLY A O 1
ATOM 1051 N N . ARG A 1 136 ? -9.209 -0.940 17.601 1.00 87.19 136 ARG A N 1
ATOM 1052 C CA . ARG A 1 136 ? -8.381 0.115 16.991 1.00 87.19 136 ARG A CA 1
ATOM 1053 C C . ARG A 1 136 ? -6.917 0.040 17.428 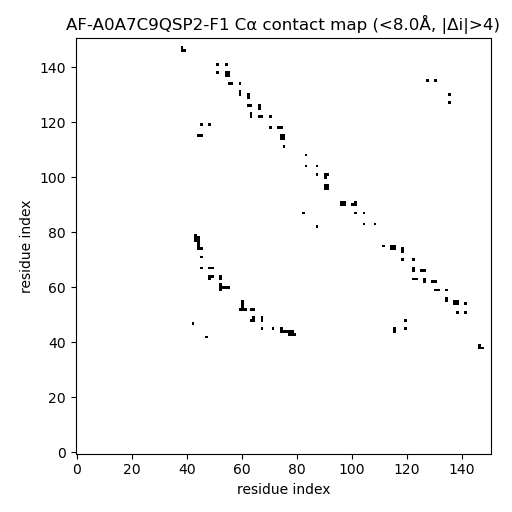1.00 87.19 136 ARG A C 1
ATOM 1055 O O . ARG A 1 136 ? -6.030 0.237 16.603 1.00 87.19 136 ARG A O 1
ATOM 1062 N N . LYS A 1 137 ? -6.651 -0.276 18.700 1.00 85.31 137 LYS A N 1
ATOM 1063 C CA . LYS A 1 137 ? -5.283 -0.455 19.204 1.00 85.31 137 LYS A CA 1
ATOM 1064 C C . LYS A 1 137 ? -4.603 -1.677 18.578 1.00 85.31 137 LYS A C 1
ATOM 1066 O O . LYS A 1 137 ? -3.468 -1.571 18.137 1.00 85.31 137 LYS A O 1
ATOM 1071 N N . ARG A 1 138 ? -5.313 -2.802 18.460 1.00 81.69 138 ARG A N 1
ATOM 1072 C CA . ARG A 1 138 ? -4.826 -4.020 17.783 1.00 81.69 138 ARG A CA 1
ATOM 1073 C C . ARG A 1 138 ? -4.476 -3.762 16.318 1.00 81.69 138 ARG A C 1
ATOM 1075 O O . ARG A 1 138 ? -3.454 -4.256 15.863 1.00 81.69 138 ARG A O 1
ATOM 1082 N N . LEU A 1 139 ? -5.281 -2.967 15.607 1.00 82.75 139 LEU A N 1
ATOM 1083 C CA . LEU A 1 139 ? -4.960 -2.532 14.242 1.00 82.75 139 LEU A CA 1
ATOM 1084 C C . LEU A 1 139 ? -3.715 -1.641 14.189 1.00 82.75 139 LEU A C 1
ATOM 1086 O O . LEU A 1 139 ? -2.896 -1.805 13.293 1.00 82.75 139 LEU A O 1
ATOM 1090 N N . ALA A 1 140 ? -3.555 -0.714 15.136 1.00 84.06 140 ALA A N 1
ATOM 1091 C CA . ALA A 1 140 ? -2.365 0.136 15.204 1.00 84.06 140 ALA A CA 1
ATOM 1092 C C . ALA A 1 140 ? -1.088 -0.667 15.518 1.00 84.06 140 ALA A C 1
ATOM 1094 O O . ALA A 1 140 ? -0.020 -0.364 14.990 1.00 84.06 140 ALA A O 1
ATOM 1095 N N . ASP A 1 141 ? -1.214 -1.707 16.344 1.00 80.44 141 ASP A N 1
ATOM 1096 C CA . ASP A 1 141 ? -0.124 -2.612 16.716 1.00 80.44 141 ASP A CA 1
ATOM 1097 C C . ASP A 1 141 ? 0.106 -3.728 15.673 1.00 80.44 141 ASP A C 1
ATOM 1099 O O . ASP A 1 141 ? 1.086 -4.475 15.770 1.00 80.44 141 ASP A O 1
ATOM 1103 N N . HIS A 1 142 ? -0.773 -3.851 14.669 1.00 73.38 142 HIS A N 1
ATOM 1104 C CA . HIS A 1 142 ? -0.680 -4.874 13.635 1.00 73.38 142 HIS A CA 1
ATOM 1105 C C . HIS A 1 142 ? 0.599 -4.675 12.817 1.00 73.38 142 HIS A C 1
ATOM 1107 O O . HIS A 1 142 ? 0.764 -3.700 12.082 1.00 73.38 142 HIS A O 1
ATOM 1113 N N . ARG A 1 143 ? 1.517 -5.637 12.931 1.00 63.06 143 ARG A N 1
ATOM 1114 C CA . ARG A 1 143 ? 2.701 -5.735 12.079 1.00 63.06 143 ARG A CA 1
ATOM 1115 C C . ARG A 1 143 ? 2.480 -6.842 11.053 1.00 63.06 143 ARG A C 1
ATOM 1117 O O . ARG A 1 143 ? 2.147 -7.953 11.468 1.00 63.06 143 ARG A O 1
ATOM 1124 N N . PRO A 1 144 ? 2.735 -6.586 9.757 1.00 60.94 144 PRO A N 1
ATOM 1125 C CA . PRO A 1 144 ? 2.785 -7.649 8.763 1.00 60.94 144 PRO A CA 1
ATOM 1126 C C . PRO A 1 144 ? 3.743 -8.755 9.235 1.00 60.94 144 PRO A C 1
ATOM 1128 O O . PRO A 1 144 ? 4.804 -8.430 9.791 1.00 60.94 144 PRO A O 1
ATOM 1131 N N . PRO A 1 145 ? 3.398 -10.044 9.059 1.00 53.75 145 PRO A N 1
ATOM 1132 C CA . PRO A 1 145 ? 4.246 -11.137 9.510 1.00 53.75 145 PRO A CA 1
ATOM 1133 C C . PRO A 1 145 ? 5.644 -11.020 8.878 1.00 53.75 145 PRO A C 1
ATOM 1135 O O . PRO A 1 145 ? 5.761 -10.704 7.689 1.00 53.75 145 PRO A O 1
ATOM 1138 N N . PRO A 1 146 ? 6.727 -11.244 9.650 1.00 48.53 146 PRO A N 1
ATOM 1139 C CA . PRO A 1 146 ? 8.072 -11.195 9.100 1.00 48.53 146 PRO A CA 1
ATOM 1140 C C . PRO A 1 146 ? 8.219 -12.267 8.010 1.00 48.53 146 PRO A C 1
ATOM 1142 O O . PRO A 1 146 ? 7.688 -13.371 8.171 1.00 48.53 146 PRO A O 1
ATOM 1145 N N . PRO A 1 147 ? 8.947 -11.984 6.914 1.00 41.47 147 PRO A N 1
ATOM 1146 C CA . PRO A 1 147 ? 9.129 -12.959 5.849 1.00 41.47 147 PRO A CA 1
ATOM 1147 C C . PRO A 1 147 ? 9.757 -14.244 6.417 1.00 41.47 147 PRO A C 1
ATOM 1149 O O . PRO A 1 147 ? 10.637 -14.162 7.284 1.00 41.47 147 PRO A O 1
ATOM 1152 N N . PRO A 1 148 ? 9.340 -15.436 5.949 1.00 47.28 148 PRO A N 1
ATOM 1153 C CA . PRO A 1 148 ? 9.876 -16.693 6.451 1.00 47.28 148 PRO A CA 1
ATOM 1154 C C . PRO A 1 148 ? 11.395 -16.738 6.249 1.00 47.28 148 PRO A C 1
ATOM 1156 O O . PRO A 1 148 ? 11.909 -16.399 5.175 1.00 47.28 148 PRO A O 1
ATOM 1159 N N . ARG A 1 149 ? 12.117 -17.136 7.306 1.00 53.38 149 ARG A N 1
ATOM 1160 C CA . ARG A 1 149 ? 13.572 -17.317 7.247 1.00 53.38 149 ARG A CA 1
ATOM 1161 C C . ARG A 1 149 ? 13.880 -18.498 6.319 1.00 53.38 149 ARG A C 1
ATOM 1163 O O . ARG A 1 149 ? 13.216 -19.527 6.457 1.00 53.38 149 ARG A O 1
ATOM 1170 N N . PRO A 1 150 ? 14.851 -18.372 5.400 1.00 57.62 150 PRO A N 1
ATOM 1171 C CA . PRO A 1 150 ? 15.306 -19.517 4.619 1.00 57.62 150 PRO A CA 1
ATOM 1172 C C . PRO A 1 150 ? 15.823 -20.600 5.581 1.00 57.62 150 PRO A C 1
ATOM 1174 O O . PRO A 1 150 ? 16.547 -20.277 6.526 1.00 57.62 150 PRO A O 1
ATOM 1177 N N . ARG A 1 151 ? 15.374 -21.844 5.383 1.00 46.06 151 ARG A N 1
ATOM 1178 C CA . ARG A 1 151 ? 15.947 -23.035 6.025 1.00 46.06 151 ARG A CA 1
ATOM 1179 C C . ARG A 1 151 ? 17.107 -23.545 5.191 1.00 46.06 151 ARG A C 1
ATOM 1181 O O . ARG A 1 151 ? 16.977 -23.474 3.950 1.00 46.06 151 ARG A O 1
#

InterPro domains:
  IPR025961 Heavy-metal resistance protein [PF13801] (13-138)

Radius of gyration: 21.77 Å; Cα contacts (8 Å, |Δi|>4): 77; chains: 1; bounding box: 70×37×51 Å

Mean predicted aligned error: 14.53 Å

Secondary structure (DSSP, 8-state):
-----HHHHHHHHHHHHHHHHHHHHHHHH-S-S---S---SSPPTTHHHHHHHHTS-HHHHHHHHHHHHHHGGGS---TT-THHHHHHHHHHH-SS--HHHHHHHHHHHHHHHHHHHHHHHHHHHHHTTTS-HHHHHHHHH-PPPPPPPP-

Solvent-accessible surface area (backbone atoms only — not comparable to full-atom values): 9140 Å² total; per-residue (Å²): 135,83,85,75,61,66,68,59,55,51,51,51,50,50,50,53,49,51,52,48,50,50,49,56,49,42,65,67,67,68,57,73,88,86,61,103,59,97,63,92,57,90,66,54,81,67,46,67,60,55,59,53,29,71,72,34,56,69,75,37,17,48,44,43,50,52,37,44,66,76,44,56,86,69,38,75,83,64,91,80,60,66,53,68,61,51,48,50,50,50,43,72,68,37,84,76,70,46,63,67,62,44,54,51,52,53,50,53,51,52,51,51,52,52,51,41,53,49,51,53,50,51,35,47,66,66,26,59,81,78,35,49,75,64,39,53,48,45,59,72,68,60,65,82,80,78,79,82,76,86,128

Sequence (151 aa):
MTNSKPWLWLLVASLAFNVYFGAVVGTHFFRDPRGPGPGPGPGRPGMMILDMAESLPEPDARILRQAYEAHKSQFPDEPGQPRGFERMREILAADPFDLEAFLKEESEFRANRAREGAVIGTILAEALPKMSAEGRKRLADHRPPPPPRPR

Foldseek 3Di:
DDPPPVVVVVVVVVVVVVVVVCVVVCVVPVPDPPDPDPFPDVPAQCVVLLVLLVLADVVLSVLSVVLCVVCVVQQPDDPDDPPLVVQCVVQVPDVVRDPVSNVVSVVVVVVNVVSSVVSVVSSCVRSVVVDDPVSVVSSVVDDDDDGDDDD

pLDDT: mean 73.23, std 16.71, range [35.59, 91.75]

Organism: NCBI:txid908842

Nearest PDB structures (foldseek):
  6owy-assembly1_A  TM=6.400E-01  e=3.400E-01  Escherichia coli
  6bie-assembly1_A  TM=6.169E-01  e=3.823E-01  Escherichia coli K-12
  5ihf-assembly1_B  TM=6.644E-01  e=9.019E+00  Salmonella enterica subsp. enterica serovar Typhimurium str. SL1344